Protein AF-A0A133V6Y2-F1 (afdb_monomer)

Sequence (133 aa):
MENVEPSMEDEHFASTSVPVSQGDSLKGLLDWSIRYGWVIKFSNESTGEFSSLRTSAIGHKNVETVVDLEVHNAEETNDLYGDTNFTDMKFWDYGGEPVDIQWEGYVNPDTPFSGLDVMVYGDSHVELKTGRD

Mean predicted aligned error: 8.63 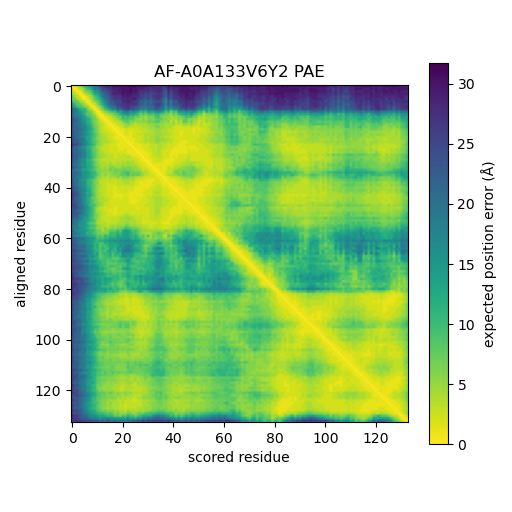Å

Structure (mmCIF, N/CA/C/O backbone):
data_AF-A0A133V6Y2-F1
#
_entry.id   AF-A0A133V6Y2-F1
#
loop_
_atom_site.group_PDB
_atom_site.id
_atom_site.type_symbol
_atom_site.label_atom_id
_atom_site.label_alt_id
_atom_site.label_comp_id
_atom_site.label_asym_id
_atom_site.label_entity_id
_atom_site.label_seq_id
_atom_site.pdbx_PDB_ins_code
_atom_site.Cartn_x
_atom_site.Cartn_y
_atom_site.Cartn_z
_atom_site.occupancy
_atom_site.B_iso_or_equiv
_atom_site.auth_seq_id
_atom_site.auth_comp_id
_atom_site.auth_asym_id
_atom_site.auth_atom_id
_atom_site.pdbx_PDB_model_num
ATOM 1 N N . MET A 1 1 ? 18.953 -33.118 -20.959 1.00 42.56 1 MET A N 1
ATOM 2 C CA . MET A 1 1 ? 18.862 -32.428 -19.661 1.00 42.56 1 MET A CA 1
ATOM 3 C C . MET A 1 1 ? 17.553 -31.680 -19.709 1.00 42.56 1 MET A C 1
ATOM 5 O O . MET A 1 1 ? 17.415 -30.825 -20.574 1.00 42.56 1 MET A O 1
ATOM 9 N N . GLU A 1 2 ? 16.565 -32.113 -18.933 1.00 35.16 2 GLU A N 1
ATOM 10 C CA . GLU A 1 2 ? 15.325 -31.353 -18.773 1.00 35.16 2 GLU A CA 1
ATOM 11 C C . GLU A 1 2 ? 15.659 -30.067 -18.024 1.00 35.16 2 GLU A C 1
ATOM 13 O O . GLU A 1 2 ? 16.281 -30.109 -16.961 1.00 35.16 2 GLU A O 1
ATOM 18 N N . ASN A 1 3 ? 15.290 -28.932 -18.613 1.00 40.28 3 ASN A N 1
ATOM 19 C CA . ASN A 1 3 ? 15.228 -27.675 -17.890 1.00 40.28 3 ASN A CA 1
ATOM 20 C C . ASN A 1 3 ? 14.045 -27.796 -16.935 1.00 40.28 3 ASN A C 1
ATOM 22 O O . ASN A 1 3 ? 12.897 -27.652 -17.347 1.00 40.28 3 ASN A O 1
ATOM 26 N N . VAL A 1 4 ? 14.332 -28.129 -15.683 1.00 39.16 4 VAL A N 1
ATOM 27 C CA . VAL A 1 4 ? 13.371 -27.952 -14.602 1.00 39.16 4 VAL A CA 1
ATOM 28 C C . VAL A 1 4 ? 13.287 -26.446 -14.389 1.00 39.16 4 VAL A C 1
ATOM 30 O O . VAL A 1 4 ? 14.246 -25.836 -13.913 1.00 39.16 4 VAL A O 1
ATOM 33 N N . GLU A 1 5 ? 12.195 -25.830 -14.840 1.00 45.06 5 GLU A N 1
ATOM 34 C CA . GLU A 1 5 ? 11.874 -24.471 -14.414 1.00 45.06 5 GLU A CA 1
ATOM 35 C C . GLU A 1 5 ? 11.731 -24.487 -12.887 1.00 45.06 5 GLU A C 1
ATOM 37 O O . GLU A 1 5 ? 11.101 -25.409 -12.357 1.00 45.06 5 GLU A O 1
ATOM 42 N N . PRO A 1 6 ? 12.360 -23.547 -12.160 1.00 41.75 6 PRO A N 1
ATOM 43 C CA . PRO A 1 6 ? 12.190 -23.476 -10.718 1.00 41.75 6 PRO A CA 1
ATOM 44 C C . PRO A 1 6 ? 10.701 -23.291 -10.423 1.00 41.75 6 PRO A C 1
ATOM 46 O O . PRO A 1 6 ? 10.064 -22.381 -10.955 1.00 41.75 6 PRO A O 1
ATOM 49 N N . SER A 1 7 ? 10.139 -24.192 -9.618 1.00 43.88 7 SER A N 1
ATOM 50 C CA . SER A 1 7 ? 8.787 -24.043 -9.096 1.00 43.88 7 SER A CA 1
ATOM 51 C C . SER A 1 7 ? 8.707 -22.716 -8.351 1.00 43.88 7 SER A C 1
ATOM 53 O O . SER A 1 7 ? 9.567 -22.441 -7.514 1.00 43.88 7 SER A O 1
ATOM 55 N N . MET A 1 8 ? 7.686 -21.914 -8.659 1.00 40.94 8 MET A N 1
ATOM 56 C CA . MET A 1 8 ? 7.279 -20.749 -7.869 1.00 40.94 8 MET A CA 1
ATOM 57 C C . MET A 1 8 ? 6.736 -21.227 -6.514 1.00 40.94 8 MET A C 1
ATOM 59 O O . MET A 1 8 ? 5.549 -21.111 -6.248 1.00 40.94 8 MET A O 1
ATOM 63 N N . GLU A 1 9 ? 7.569 -21.873 -5.694 1.00 44.94 9 GLU A N 1
ATOM 64 C CA . GLU A 1 9 ? 7.279 -21.945 -4.265 1.00 44.94 9 GLU A CA 1
ATOM 65 C C . GLU A 1 9 ? 7.355 -20.507 -3.755 1.00 44.94 9 GLU A C 1
ATOM 67 O O . GLU A 1 9 ? 8.363 -19.834 -3.970 1.00 44.94 9 GLU A O 1
ATOM 72 N N . ASP A 1 10 ? 6.248 -20.033 -3.189 1.00 50.25 10 ASP A N 1
ATOM 73 C CA . ASP A 1 10 ? 5.986 -18.641 -2.842 1.00 50.25 10 ASP A CA 1
ATOM 74 C C . ASP A 1 10 ? 7.124 -18.031 -2.008 1.00 50.25 10 ASP A C 1
ATOM 76 O O . ASP A 1 10 ? 7.213 -18.194 -0.787 1.00 50.25 10 ASP A O 1
ATOM 80 N N . GLU A 1 11 ? 8.038 -17.318 -2.670 1.00 57.47 11 GLU A N 1
ATOM 81 C CA . GLU A 1 11 ? 9.087 -16.570 -1.988 1.00 57.47 11 GLU A CA 1
ATOM 82 C C . GLU A 1 11 ? 8.477 -15.296 -1.388 1.00 57.47 11 GLU A C 1
ATOM 84 O O . GLU A 1 11 ? 8.519 -14.210 -1.970 1.00 57.47 11 GLU A O 1
ATOM 89 N N . HIS A 1 12 ? 7.897 -15.426 -0.195 1.00 60.41 12 HIS A N 1
ATOM 90 C CA . HIS A 1 12 ? 7.468 -14.283 0.601 1.00 60.41 12 HIS A CA 1
ATOM 91 C C . HIS A 1 12 ? 8.682 -13.600 1.234 1.00 60.41 12 HIS A C 1
ATOM 93 O O . HIS A 1 12 ? 9.454 -14.204 1.983 1.00 60.41 12 HIS A O 1
ATOM 99 N N . PHE A 1 13 ? 8.826 -12.303 0.981 1.00 69.75 13 PHE A N 1
ATOM 100 C CA . PHE A 1 13 ? 9.857 -11.483 1.599 1.00 69.75 13 PHE A CA 1
ATOM 101 C C . PHE A 1 13 ? 9.205 -10.459 2.531 1.00 69.75 13 PHE A C 1
ATOM 103 O O . PHE A 1 13 ? 8.570 -9.507 2.082 1.00 69.75 13 PHE A O 1
ATOM 110 N N . ALA A 1 14 ? 9.377 -10.641 3.840 1.00 71.62 14 ALA A N 1
ATOM 111 C CA . ALA A 1 14 ? 8.803 -9.745 4.838 1.00 71.62 14 ALA A CA 1
ATOM 112 C C . ALA A 1 14 ? 9.676 -8.496 5.044 1.00 71.62 14 ALA A C 1
ATOM 114 O O . ALA A 1 14 ? 10.897 -8.581 5.209 1.00 71.62 14 ALA A O 1
ATOM 115 N N . SER A 1 15 ? 9.037 -7.328 5.071 1.00 74.38 15 SER A N 1
ATOM 116 C CA . SER A 1 15 ? 9.654 -6.066 5.490 1.00 74.38 15 SER A CA 1
ATOM 117 C C . SER A 1 15 ? 9.231 -5.713 6.922 1.00 74.38 15 SER A C 1
ATOM 119 O O . SER A 1 15 ? 8.359 -6.361 7.493 1.00 74.38 15 SER A O 1
ATOM 121 N N . THR A 1 16 ? 9.842 -4.699 7.534 1.00 81.50 16 THR A N 1
ATOM 122 C CA . THR A 1 16 ? 9.346 -4.174 8.818 1.00 81.50 16 THR A CA 1
ATOM 123 C C . THR A 1 16 ? 8.039 -3.405 8.627 1.00 81.50 16 THR A C 1
ATOM 125 O O . THR A 1 16 ? 7.804 -2.839 7.561 1.00 81.50 16 THR A O 1
ATOM 128 N N . SER A 1 17 ? 7.211 -3.315 9.664 1.00 80.81 17 SER A N 1
ATOM 129 C CA . SER A 1 17 ? 5.979 -2.519 9.625 1.00 80.81 17 SER A CA 1
ATOM 130 C C . SER A 1 17 ? 6.263 -1.011 9.567 1.00 80.81 17 SER A C 1
ATOM 132 O O . SER A 1 17 ? 7.287 -0.543 10.072 1.00 80.81 17 SER A O 1
ATOM 134 N N . VAL A 1 18 ? 5.332 -0.247 8.989 1.00 83.00 18 VAL A N 1
ATOM 135 C CA . VAL A 1 18 ? 5.322 1.225 9.016 1.00 83.00 18 VAL A CA 1
ATOM 136 C C . VAL A 1 18 ? 4.095 1.686 9.806 1.00 83.00 18 VAL A C 1
ATOM 138 O O . VAL A 1 18 ? 2.990 1.272 9.459 1.00 83.00 18 VAL A O 1
ATOM 141 N N . PRO A 1 19 ? 4.249 2.519 10.850 1.00 84.31 19 PRO A N 1
ATOM 142 C CA . PRO A 1 19 ? 3.111 3.077 11.573 1.00 84.31 19 PRO A CA 1
ATOM 143 C C . PRO A 1 19 ? 2.252 3.976 10.678 1.00 84.31 19 PRO A C 1
ATOM 145 O O . PRO A 1 19 ? 2.766 4.802 9.918 1.00 84.31 19 PRO A O 1
ATOM 148 N N . VAL A 1 20 ? 0.933 3.834 10.792 1.00 82.44 20 VAL A N 1
ATOM 149 C CA . VAL A 1 20 ? -0.054 4.628 10.050 1.00 82.44 20 VAL A CA 1
ATOM 150 C C . VAL A 1 20 ? -1.159 5.105 10.985 1.00 82.44 20 VAL A C 1
ATOM 152 O O . VAL A 1 20 ? -1.545 4.405 11.920 1.00 82.44 20 VAL A O 1
ATOM 155 N N . SER A 1 21 ? -1.654 6.314 10.745 1.00 86.00 21 SER A N 1
ATOM 156 C CA . SER A 1 21 ? -2.781 6.925 11.448 1.00 86.00 21 SER A CA 1
ATOM 157 C C . SER A 1 21 ? -3.862 7.363 10.462 1.00 86.00 21 SER A C 1
ATOM 159 O O . SER A 1 21 ? -3.620 7.537 9.267 1.00 86.00 21 SER A O 1
ATOM 161 N N . GLN A 1 22 ? -5.082 7.564 10.967 1.00 85.50 22 GLN A N 1
ATOM 162 C CA . GLN A 1 22 ? -6.175 8.086 10.151 1.00 85.50 22 GLN A CA 1
ATOM 163 C C . GLN A 1 22 ? -5.784 9.429 9.516 1.00 85.50 22 GLN A C 1
ATOM 165 O O . GLN A 1 22 ? -5.397 10.366 10.212 1.00 85.50 22 GLN A O 1
ATOM 170 N N . GLY A 1 23 ? -5.949 9.523 8.195 1.00 87.62 23 GLY A N 1
ATOM 171 C CA . GLY A 1 23 ? -5.628 10.721 7.417 1.00 87.62 23 GLY A CA 1
ATOM 172 C C . GLY A 1 23 ? -4.189 10.780 6.901 1.00 87.62 23 GLY A C 1
ATOM 173 O O . GLY A 1 23 ? -3.844 11.752 6.228 1.00 87.62 23 GLY A O 1
ATOM 174 N N . ASP A 1 24 ? -3.362 9.767 7.173 1.00 89.31 24 ASP A N 1
ATOM 175 C CA . ASP A 1 24 ? -2.008 9.718 6.632 1.00 89.31 24 ASP A CA 1
ATOM 176 C C . ASP A 1 24 ? -1.979 9.494 5.119 1.00 89.31 24 ASP A C 1
ATOM 178 O O . ASP A 1 24 ? -2.805 8.787 4.544 1.00 89.31 24 ASP A O 1
ATOM 182 N N . SER A 1 25 ? -0.982 10.100 4.472 1.00 92.12 25 SER A N 1
ATOM 183 C CA . SER A 1 25 ? -0.680 9.876 3.061 1.00 92.12 25 SER A CA 1
ATOM 184 C C . SER A 1 25 ? 0.402 8.814 2.925 1.00 92.12 25 SER A C 1
ATOM 186 O O . SER A 1 25 ? 1.490 8.944 3.487 1.00 92.12 25 SER A O 1
ATOM 188 N N . LEU A 1 26 ? 0.111 7.774 2.150 1.00 89.38 26 LEU A N 1
ATOM 189 C CA . LEU A 1 26 ? 0.975 6.608 1.984 1.00 89.38 26 LEU A CA 1
ATOM 190 C C . LEU A 1 26 ? 1.529 6.554 0.560 1.00 89.38 26 LEU A C 1
ATOM 192 O O . LEU A 1 26 ? 0.877 6.992 -0.391 1.00 89.38 26 LEU A O 1
ATOM 196 N N . LYS A 1 27 ? 2.732 6.000 0.403 1.00 89.31 27 LYS A N 1
ATOM 197 C CA . LYS A 1 27 ? 3.373 5.818 -0.900 1.00 89.31 27 LYS A CA 1
ATOM 198 C C . LYS A 1 27 ? 4.088 4.476 -0.994 1.00 89.31 27 LYS A C 1
ATOM 200 O O . LYS A 1 27 ? 4.966 4.168 -0.194 1.00 89.31 27 LYS A O 1
ATOM 205 N N . GLY A 1 28 ? 3.755 3.716 -2.034 1.00 86.19 28 GLY A N 1
ATOM 206 C CA . GLY A 1 28 ? 4.497 2.533 -2.462 1.00 86.19 28 GLY A CA 1
ATOM 207 C C . GLY A 1 28 ? 5.492 2.853 -3.581 1.00 86.19 28 GLY A C 1
ATOM 208 O O . GLY A 1 28 ? 5.287 3.772 -4.376 1.00 86.19 28 GLY A O 1
ATOM 209 N N . LEU A 1 29 ? 6.576 2.088 -3.645 1.00 86.50 29 LEU A N 1
ATOM 210 C CA . LEU A 1 29 ? 7.537 2.082 -4.741 1.00 86.50 29 LEU A CA 1
ATOM 211 C C . LEU A 1 29 ? 8.008 0.652 -4.990 1.00 86.50 29 LEU A C 1
ATOM 213 O O . LEU A 1 29 ? 8.445 -0.029 -4.063 1.00 86.50 29 LEU A O 1
ATOM 217 N N . LEU A 1 30 ? 8.002 0.264 -6.259 1.00 84.88 30 LEU A N 1
ATOM 218 C CA . LEU A 1 30 ? 8.642 -0.934 -6.773 1.00 84.88 30 LEU A CA 1
ATOM 219 C C . LEU A 1 30 ? 9.593 -0.512 -7.898 1.00 84.88 30 LEU A C 1
ATOM 221 O O . LEU A 1 30 ? 9.154 0.055 -8.895 1.00 84.88 30 LEU A O 1
ATOM 225 N N . ASP A 1 31 ? 10.891 -0.754 -7.728 1.00 86.31 31 ASP A N 1
ATOM 226 C CA . ASP A 1 31 ? 11.920 -0.344 -8.691 1.00 86.31 31 ASP A CA 1
ATOM 227 C C . ASP A 1 31 ? 12.958 -1.449 -8.915 1.00 86.31 31 ASP A C 1
ATOM 229 O O . ASP A 1 31 ? 13.405 -2.091 -7.965 1.00 86.31 31 ASP A O 1
ATOM 233 N N . TRP A 1 32 ? 13.380 -1.662 -10.163 1.00 85.19 32 TRP A N 1
ATOM 234 C CA . TRP A 1 32 ? 14.447 -2.611 -10.483 1.00 85.19 32 TRP A CA 1
ATOM 235 C C . TRP A 1 32 ? 15.800 -1.903 -10.561 1.00 85.19 32 TRP A C 1
ATOM 237 O O . TRP A 1 32 ? 16.079 -1.114 -11.466 1.00 85.19 32 TRP A O 1
ATOM 247 N N . SER A 1 33 ? 16.711 -2.277 -9.665 1.00 85.06 33 SER A N 1
ATOM 248 C CA . SER A 1 33 ? 18.090 -1.807 -9.667 1.00 85.06 33 SER A CA 1
ATOM 249 C C . SER A 1 33 ? 19.047 -2.871 -10.195 1.00 85.06 33 SER A C 1
ATOM 251 O O . SER A 1 33 ? 19.179 -3.948 -9.623 1.00 85.06 33 SER A O 1
ATOM 253 N N . ILE A 1 34 ? 19.864 -2.519 -11.192 1.00 85.56 34 ILE A N 1
ATOM 254 C CA . ILE A 1 34 ? 20.951 -3.391 -11.682 1.00 85.56 34 ILE A CA 1
ATOM 255 C C . ILE A 1 34 ? 21.924 -3.783 -10.554 1.00 85.56 34 ILE A C 1
ATOM 257 O O . ILE A 1 34 ? 22.526 -4.853 -10.593 1.00 85.56 34 ILE A O 1
A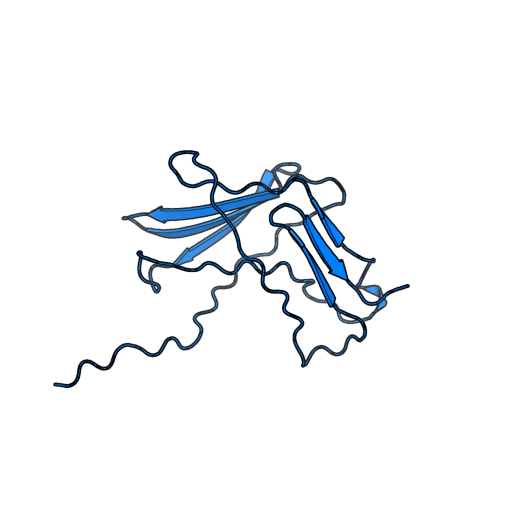TOM 261 N N . ARG A 1 35 ? 22.104 -2.919 -9.546 1.00 85.44 35 ARG A N 1
ATOM 262 C CA . ARG A 1 35 ? 23.031 -3.168 -8.435 1.00 85.44 35 ARG A CA 1
ATOM 263 C C . ARG A 1 35 ? 22.399 -3.972 -7.299 1.00 85.44 35 ARG A C 1
ATOM 265 O O . ARG A 1 35 ? 23.124 -4.683 -6.609 1.00 85.44 35 ARG A O 1
ATOM 272 N N . TYR A 1 36 ? 21.102 -3.806 -7.061 1.00 82.50 36 TYR A N 1
ATOM 273 C CA . TYR A 1 36 ? 20.456 -4.284 -5.836 1.00 82.50 36 TYR A CA 1
ATOM 274 C C . TYR A 1 36 ? 19.300 -5.267 -6.066 1.00 82.50 36 TYR A C 1
ATOM 276 O O . TYR A 1 36 ? 18.753 -5.762 -5.086 1.00 82.50 36 TYR A O 1
ATOM 284 N N . GLY A 1 37 ? 18.945 -5.559 -7.319 1.00 87.38 37 GLY A N 1
ATOM 285 C CA . GLY A 1 37 ? 17.707 -6.256 -7.654 1.00 87.38 37 GLY A CA 1
ATOM 286 C C . GLY A 1 37 ? 16.488 -5.352 -7.473 1.00 87.38 37 GLY A C 1
ATOM 287 O O . GLY A 1 37 ? 16.603 -4.124 -7.529 1.00 87.38 37 GLY A O 1
ATOM 288 N N . TRP A 1 38 ? 15.329 -5.957 -7.239 1.00 86.12 38 TRP A N 1
ATOM 289 C CA . TRP A 1 38 ? 14.116 -5.241 -6.869 1.00 86.12 38 TRP A CA 1
ATOM 290 C C . TRP A 1 38 ? 14.299 -4.515 -5.545 1.00 86.12 38 TRP A C 1
ATOM 292 O O . TRP A 1 38 ? 14.818 -5.067 -4.575 1.00 86.12 38 TRP A O 1
ATOM 302 N N . VAL A 1 39 ? 13.849 -3.269 -5.518 1.00 87.69 39 VAL A N 1
ATOM 303 C CA . VAL A 1 39 ? 13.737 -2.416 -4.345 1.00 87.69 39 VAL A CA 1
ATOM 304 C C . VAL A 1 39 ? 12.256 -2.136 -4.150 1.00 87.69 39 VAL A C 1
ATOM 306 O O . VAL A 1 39 ? 11.630 -1.475 -4.976 1.00 87.69 39 VAL A O 1
ATOM 309 N N . ILE A 1 40 ? 11.715 -2.637 -3.046 1.00 85.88 40 ILE A N 1
ATOM 310 C CA . ILE A 1 40 ? 10.337 -2.405 -2.624 1.00 85.88 40 ILE A CA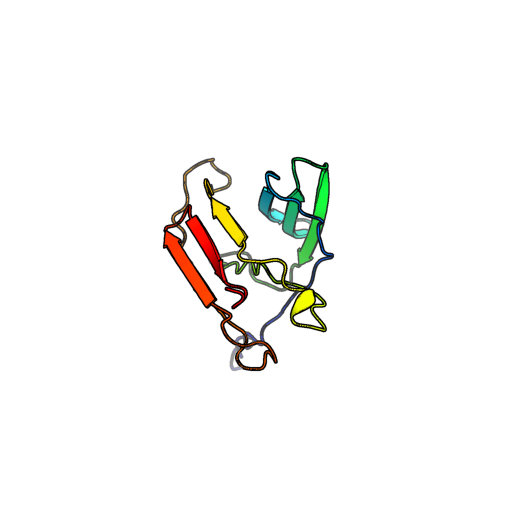 1
ATOM 311 C C . ILE A 1 40 ? 10.400 -1.444 -1.446 1.00 85.88 40 ILE A C 1
ATOM 313 O O . ILE A 1 40 ? 11.162 -1.666 -0.501 1.00 85.88 40 ILE A O 1
ATOM 317 N N . LYS A 1 41 ? 9.641 -0.356 -1.498 1.00 87.69 41 LYS A N 1
ATOM 318 C CA . LYS A 1 41 ? 9.560 0.618 -0.411 1.00 87.69 41 LYS A CA 1
ATOM 319 C C . LYS A 1 41 ? 8.111 1.004 -0.168 1.00 87.69 41 LYS A C 1
ATOM 321 O O . LYS A 1 41 ? 7.379 1.286 -1.109 1.00 87.69 41 LYS A O 1
ATOM 326 N N . PHE A 1 42 ? 7.753 1.095 1.102 1.00 87.25 42 PHE A N 1
ATOM 327 C CA . PHE A 1 42 ? 6.503 1.677 1.560 1.00 87.25 42 PHE A CA 1
ATOM 328 C C . PHE A 1 42 ? 6.822 2.812 2.531 1.00 87.25 42 PHE A C 1
ATOM 330 O O . PHE A 1 42 ? 7.633 2.630 3.442 1.00 87.25 42 PHE A O 1
ATOM 337 N N . SER A 1 43 ? 6.246 3.991 2.319 1.00 91.25 43 SER A N 1
ATOM 338 C CA . SER A 1 43 ? 6.437 5.161 3.176 1.00 91.25 43 SER A CA 1
ATOM 339 C C . SER A 1 43 ? 5.119 5.767 3.627 1.00 91.25 43 SER A C 1
ATOM 341 O O . SER A 1 43 ? 4.168 5.886 2.857 1.00 91.25 43 SER A O 1
ATOM 343 N N . ASN A 1 44 ? 5.111 6.202 4.883 1.00 92.69 44 ASN A N 1
ATOM 344 C CA . ASN A 1 44 ? 4.156 7.162 5.397 1.00 92.69 44 ASN A CA 1
ATOM 345 C C . ASN A 1 44 ? 4.734 8.560 5.148 1.00 92.69 44 ASN A C 1
ATOM 347 O O . ASN A 1 44 ? 5.664 9.002 5.822 1.00 92.69 44 ASN A O 1
ATOM 351 N N . GLU A 1 45 ? 4.221 9.247 4.131 1.00 94.00 45 GLU A N 1
ATOM 352 C CA . GLU A 1 45 ? 4.702 10.574 3.735 1.00 94.00 45 GLU A CA 1
ATOM 353 C C . GLU A 1 45 ? 4.328 11.646 4.773 1.00 94.00 45 GLU A C 1
ATOM 355 O O . GLU A 1 45 ? 4.984 12.686 4.832 1.00 94.00 45 GLU A O 1
ATOM 360 N N . SER A 1 46 ? 3.320 11.391 5.618 1.00 94.38 46 SER A N 1
ATOM 361 C CA . SER A 1 46 ? 2.931 12.296 6.705 1.00 94.38 46 SER A CA 1
ATOM 362 C C . SER A 1 46 ? 3.947 12.314 7.847 1.00 94.38 46 SER A C 1
ATOM 364 O O . SER A 1 46 ? 4.209 13.374 8.417 1.00 94.38 46 SER A O 1
ATOM 366 N N . THR A 1 47 ? 4.522 11.159 8.196 1.00 94.94 47 THR A N 1
ATOM 367 C CA . THR A 1 47 ? 5.470 11.026 9.321 1.00 94.94 47 THR A CA 1
ATOM 368 C C . THR A 1 47 ? 6.931 10.963 8.874 1.00 94.94 47 THR A C 1
ATOM 370 O O . THR A 1 47 ? 7.835 11.255 9.658 1.00 94.94 47 THR A O 1
ATOM 373 N N . GLY A 1 48 ? 7.179 10.603 7.613 1.00 94.06 48 GLY A N 1
ATOM 374 C CA . GLY A 1 48 ? 8.508 10.327 7.068 1.00 94.06 48 GLY A CA 1
ATOM 375 C C . GLY A 1 48 ? 9.031 8.921 7.386 1.00 94.06 48 GLY A C 1
ATOM 376 O O . GLY A 1 48 ? 10.149 8.585 6.984 1.00 94.06 48 GLY A O 1
ATOM 377 N N . GLU A 1 49 ? 8.251 8.094 8.087 1.00 93.81 49 GLU A N 1
ATOM 378 C CA . GLU A 1 49 ? 8.601 6.701 8.361 1.00 93.81 49 GLU A CA 1
ATOM 379 C C . GLU A 1 49 ? 8.486 5.847 7.097 1.00 93.81 49 GLU A C 1
ATOM 381 O O . GLU A 1 49 ? 7.637 6.070 6.231 1.00 93.81 49 GLU A O 1
ATOM 386 N N . PHE A 1 50 ? 9.367 4.857 6.965 1.00 92.44 50 PHE A N 1
ATOM 387 C CA . PHE A 1 50 ? 9.350 3.958 5.821 1.00 92.44 50 PHE A CA 1
ATOM 388 C C . PHE A 1 50 ? 9.919 2.587 6.164 1.00 92.44 50 PHE A C 1
ATOM 390 O O . PHE A 1 50 ? 10.773 2.445 7.038 1.00 92.44 50 PHE A O 1
ATOM 397 N N . SER A 1 51 ? 9.496 1.601 5.384 1.00 90.12 51 SER A N 1
ATOM 398 C CA . SER A 1 51 ? 10.085 0.273 5.325 1.00 90.12 51 SER A CA 1
ATOM 399 C C . SER A 1 51 ? 10.579 0.010 3.911 1.00 90.12 51 SER A C 1
ATOM 401 O O . SER A 1 51 ? 10.021 0.518 2.933 1.00 90.12 51 SER A O 1
ATOM 403 N N . SER A 1 52 ? 11.668 -0.745 3.787 1.00 89.38 52 SER A N 1
ATOM 404 C CA . SER A 1 52 ? 12.183 -1.142 2.484 1.00 89.38 52 SER A CA 1
ATOM 405 C C . SER A 1 52 ? 12.764 -2.539 2.512 1.00 89.38 52 SER A C 1
ATOM 407 O O . SER A 1 52 ? 13.499 -2.895 3.433 1.00 89.38 52 SER A O 1
ATOM 409 N N . LEU A 1 53 ? 12.516 -3.268 1.439 1.00 86.50 53 LEU A N 1
ATOM 410 C CA . LEU A 1 53 ? 13.027 -4.597 1.180 1.00 86.50 53 LEU A CA 1
ATOM 411 C C . LEU A 1 53 ? 13.784 -4.590 -0.150 1.00 86.50 53 LEU A C 1
ATOM 413 O O . LEU A 1 53 ? 13.482 -3.810 -1.057 1.00 86.50 53 LEU A O 1
ATOM 417 N N . ARG A 1 54 ? 14.785 -5.465 -0.267 1.00 87.38 54 ARG A N 1
ATOM 418 C CA . ARG A 1 54 ? 15.475 -5.712 -1.532 1.00 87.38 54 ARG A CA 1
ATOM 419 C C . ARG A 1 54 ? 15.585 -7.201 -1.798 1.00 87.38 54 ARG A C 1
ATOM 421 O O . ARG A 1 54 ? 15.931 -7.949 -0.888 1.00 87.38 54 ARG A O 1
ATOM 428 N N . THR A 1 55 ? 15.348 -7.610 -3.037 1.00 82.69 55 THR A N 1
ATOM 429 C CA . THR A 1 55 ? 15.516 -9.001 -3.466 1.00 82.69 55 THR A CA 1
ATOM 430 C C . THR A 1 55 ? 15.929 -9.073 -4.931 1.00 82.69 55 THR A C 1
ATOM 432 O O . THR A 1 55 ? 15.487 -8.289 -5.765 1.00 82.69 55 THR A O 1
ATOM 435 N N . SER A 1 56 ? 16.794 -10.025 -5.259 1.00 81.75 56 SER A N 1
ATOM 436 C CA . SER A 1 56 ? 17.145 -10.373 -6.640 1.00 81.75 56 SER A CA 1
ATOM 437 C C . SER A 1 56 ? 16.719 -11.795 -6.999 1.00 81.75 56 SER A C 1
ATOM 439 O O . SER A 1 56 ? 17.194 -12.326 -8.000 1.00 81.75 56 SER A O 1
ATOM 441 N N . ALA A 1 57 ? 15.925 -12.436 -6.140 1.00 79.31 57 ALA A N 1
ATOM 442 C CA . ALA A 1 57 ? 15.544 -13.832 -6.302 1.00 79.31 57 ALA A CA 1
ATOM 443 C C . ALA A 1 57 ? 14.450 -14.003 -7.371 1.00 79.31 57 ALA A C 1
ATOM 445 O O . ALA A 1 57 ? 14.463 -14.973 -8.122 1.00 79.31 57 ALA A O 1
ATOM 446 N N . ILE A 1 58 ? 13.598 -12.987 -7.536 1.00 75.50 58 ILE A N 1
ATOM 447 C CA . ILE A 1 58 ? 12.589 -12.929 -8.595 1.00 75.50 58 ILE A CA 1
ATOM 448 C C . ILE A 1 58 ? 13.155 -12.311 -9.886 1.00 75.50 58 ILE A C 1
ATOM 450 O O . ILE A 1 58 ? 14.018 -11.425 -9.864 1.00 75.50 58 ILE A O 1
ATOM 454 N N . GLY A 1 59 ? 12.651 -12.774 -11.034 1.00 73.31 59 GLY A N 1
ATOM 455 C CA . GLY A 1 59 ? 12.972 -12.207 -12.348 1.00 73.31 59 GLY A CA 1
ATOM 456 C C . GLY A 1 59 ? 12.589 -10.723 -12.460 1.00 73.31 59 GLY A C 1
ATOM 457 O O . GLY A 1 59 ? 11.860 -10.195 -11.633 1.00 73.31 59 GLY A O 1
ATOM 458 N N . HIS A 1 60 ? 13.078 -10.022 -13.487 1.00 74.12 60 HIS A N 1
ATOM 459 C CA . HIS A 1 60 ? 12.887 -8.565 -13.642 1.00 74.12 60 HIS A CA 1
ATOM 460 C C . HIS A 1 60 ? 11.877 -8.167 -14.736 1.00 74.12 60 HIS A C 1
ATOM 462 O O . HIS A 1 60 ? 11.826 -7.008 -15.141 1.00 74.12 60 HIS A O 1
ATOM 468 N N . LYS A 1 61 ? 11.118 -9.123 -15.285 1.00 66.19 61 LYS A N 1
ATOM 469 C CA . LYS A 1 61 ? 10.148 -8.903 -16.373 1.00 66.19 61 LYS A CA 1
ATOM 470 C C . LYS A 1 61 ? 8.813 -9.538 -16.014 1.00 66.19 61 LYS A C 1
ATOM 472 O O . LYS A 1 61 ? 8.827 -10.631 -15.463 1.00 66.19 61 LYS A O 1
ATOM 477 N N . ASN A 1 62 ? 7.711 -8.889 -16.405 1.00 59.25 62 ASN A N 1
ATOM 478 C CA . ASN A 1 62 ? 6.334 -9.355 -16.179 1.00 59.25 62 ASN A CA 1
ATOM 479 C C . ASN A 1 62 ? 6.093 -9.777 -14.722 1.00 59.25 62 ASN A C 1
ATOM 481 O O . ASN A 1 62 ? 5.543 -10.842 -14.464 1.00 59.25 62 ASN A O 1
ATOM 485 N N . VAL A 1 63 ? 6.596 -8.970 -13.789 1.00 62.25 63 VAL A N 1
ATOM 486 C CA . VAL A 1 63 ? 6.482 -9.241 -12.359 1.00 62.25 63 VAL A CA 1
ATOM 487 C C . VAL A 1 63 ? 5.145 -8.704 -11.888 1.00 62.25 63 VAL A C 1
ATOM 489 O O . VAL A 1 63 ? 4.866 -7.516 -12.040 1.00 62.25 63 VAL A O 1
ATOM 492 N N . GLU A 1 64 ? 4.334 -9.590 -11.334 1.00 59.06 64 GLU A N 1
ATOM 493 C CA . GLU A 1 64 ? 3.182 -9.222 -10.528 1.00 59.06 64 GLU A CA 1
ATOM 494 C C . GLU A 1 64 ? 3.670 -8.866 -9.123 1.00 59.06 64 GLU A C 1
ATOM 496 O O . GLU A 1 64 ? 4.606 -9.473 -8.601 1.00 59.06 64 GLU A O 1
ATOM 501 N N . THR A 1 65 ? 3.100 -7.827 -8.522 1.00 53.28 65 THR A N 1
ATOM 502 C CA . THR A 1 65 ? 3.426 -7.441 -7.149 1.00 53.28 65 THR A CA 1
ATOM 503 C C . THR A 1 65 ? 2.145 -7.372 -6.361 1.00 53.28 65 THR A C 1
ATOM 505 O O . THR A 1 65 ? 1.298 -6.522 -6.618 1.00 53.28 65 THR A O 1
ATOM 508 N N . VAL A 1 66 ? 2.043 -8.273 -5.395 1.00 56.75 66 VAL A N 1
ATOM 509 C CA . VAL A 1 66 ? 0.975 -8.279 -4.407 1.00 56.75 66 VAL A CA 1
ATOM 510 C C . VAL A 1 66 ? 1.448 -7.428 -3.235 1.00 56.75 66 VAL A C 1
ATOM 512 O O . VAL A 1 66 ? 2.551 -7.619 -2.718 1.00 56.75 66 VAL A O 1
ATOM 515 N N . VAL A 1 67 ? 0.647 -6.431 -2.866 1.00 51.69 67 VAL A N 1
ATOM 516 C CA . VAL A 1 67 ? 0.855 -5.652 -1.645 1.00 51.69 67 VAL A CA 1
ATOM 517 C C . VAL A 1 67 ? -0.264 -6.020 -0.697 1.00 51.69 67 VAL A C 1
ATOM 519 O O . VAL A 1 67 ? -1.412 -5.642 -0.922 1.00 51.69 67 VAL A O 1
ATOM 522 N N . ASP A 1 68 ? 0.095 -6.714 0.373 1.00 59.41 68 ASP A N 1
ATOM 523 C CA . ASP A 1 68 ? -0.836 -7.013 1.446 1.00 59.41 68 ASP A CA 1
ATOM 524 C C . ASP A 1 68 ? -0.827 -5.870 2.465 1.00 59.41 68 ASP A C 1
ATOM 526 O O . ASP A 1 68 ? 0.216 -5.450 2.974 1.00 59.41 68 ASP A O 1
ATOM 530 N N . LEU A 1 69 ? -2.018 -5.349 2.752 1.00 56.53 69 LEU A N 1
ATOM 531 C CA . LEU A 1 69 ? -2.275 -4.462 3.879 1.00 56.53 69 LEU A CA 1
ATOM 532 C C . LEU A 1 69 ? -2.919 -5.305 4.973 1.00 56.53 69 LEU A C 1
ATOM 534 O O . LEU A 1 69 ? -4.120 -5.561 4.955 1.00 56.53 69 LEU A O 1
ATOM 538 N N . GLU A 1 70 ? -2.097 -5.767 5.907 1.00 62.06 70 GLU A N 1
ATOM 539 C CA . GLU A 1 70 ? -2.516 -6.678 6.966 1.00 62.06 70 GLU A CA 1
ATOM 540 C C . GLU A 1 70 ? -2.576 -5.992 8.334 1.00 62.06 70 GLU A C 1
ATOM 542 O O . GLU A 1 70 ? -1.766 -5.122 8.668 1.00 62.06 70 GLU A O 1
ATOM 547 N N . VAL A 1 71 ? -3.525 -6.426 9.165 1.00 61.50 71 VAL A N 1
ATOM 548 C CA . VAL A 1 71 ? -3.449 -6.178 10.604 1.00 61.50 71 VAL A CA 1
ATOM 549 C C . VAL A 1 71 ? -2.483 -7.200 11.194 1.00 61.50 71 VAL A C 1
ATOM 551 O O . VAL A 1 71 ? -2.776 -8.393 11.231 1.00 61.50 71 VAL A O 1
ATOM 554 N N . HIS A 1 72 ? -1.331 -6.733 11.666 1.00 62.50 72 HIS A N 1
ATOM 555 C CA . HIS A 1 72 ? -0.307 -7.585 12.264 1.00 62.50 72 HIS A CA 1
ATOM 556 C C . HIS A 1 72 ? -0.430 -7.606 13.800 1.00 62.50 72 HIS A C 1
ATOM 558 O O . HIS A 1 72 ? -0.644 -6.564 14.417 1.00 62.50 72 HIS A O 1
ATOM 564 N N . ASN A 1 73 ? -0.235 -8.777 14.423 1.00 63.53 73 ASN A N 1
ATOM 565 C CA . ASN A 1 73 ? -0.346 -9.013 15.877 1.00 63.53 73 ASN A CA 1
ATOM 566 C C . ASN A 1 73 ? -1.716 -8.683 16.509 1.00 63.53 73 ASN A C 1
ATOM 568 O O . ASN A 1 73 ? -1.763 -8.235 17.652 1.00 63.53 73 ASN A O 1
ATOM 572 N N . ALA A 1 74 ? -2.827 -8.911 15.806 1.00 68.19 74 ALA A N 1
ATOM 573 C CA . ALA A 1 74 ? -4.126 -8.959 16.477 1.00 68.19 74 ALA A CA 1
ATOM 574 C C . ALA A 1 74 ? -4.229 -10.275 17.269 1.00 68.19 74 ALA A C 1
ATOM 576 O O . ALA A 1 74 ? -4.256 -11.354 16.674 1.00 68.19 74 ALA A O 1
ATOM 577 N N . GLU A 1 75 ? -4.259 -10.193 18.597 1.00 73.69 75 GLU A N 1
ATOM 578 C CA . GLU A 1 75 ? -4.411 -11.350 19.491 1.00 73.69 75 GLU A CA 1
ATOM 579 C C . GLU A 1 75 ? -5.874 -11.528 19.915 1.00 73.69 75 GLU A C 1
ATOM 581 O O . GLU A 1 75 ? -6.347 -12.648 20.119 1.00 73.69 75 GLU A O 1
ATOM 586 N N . GLU A 1 76 ? -6.614 -10.424 20.000 1.00 70.94 76 GLU A N 1
ATOM 587 C CA . GLU A 1 76 ? -8.000 -10.382 20.438 1.00 70.94 76 GLU A CA 1
ATOM 588 C C . GLU A 1 76 ? -8.854 -9.511 19.502 1.00 70.94 76 GLU A C 1
ATOM 590 O O . GLU A 1 76 ? -8.377 -8.627 18.795 1.00 70.94 76 GLU A O 1
ATOM 595 N N . THR A 1 77 ? -10.177 -9.711 19.508 1.00 67.81 77 THR A N 1
ATOM 596 C CA . THR A 1 77 ? -11.114 -8.913 18.687 1.00 67.81 77 THR A CA 1
ATOM 597 C C . THR A 1 77 ? -11.050 -7.414 19.002 1.00 67.81 77 THR A C 1
ATOM 599 O O . THR A 1 77 ? -11.463 -6.585 18.194 1.00 67.81 77 THR A O 1
ATOM 602 N N . ASN A 1 78 ? -10.567 -7.043 20.191 1.00 72.00 78 ASN A N 1
ATOM 603 C CA . ASN A 1 78 ? -10.406 -5.645 20.575 1.00 72.00 78 ASN A CA 1
ATOM 604 C C . ASN A 1 78 ? -9.267 -4.932 19.834 1.00 72.00 78 ASN A C 1
ATOM 606 O O . ASN A 1 78 ? -9.375 -3.714 19.698 1.00 72.00 78 ASN A O 1
ATOM 610 N N . ASP A 1 79 ? -8.301 -5.671 19.286 1.00 69.12 79 ASP A N 1
ATOM 611 C CA . ASP A 1 79 ? -7.183 -5.149 18.495 1.00 69.12 79 ASP A CA 1
ATOM 612 C C . ASP A 1 79 ? -7.609 -4.688 17.094 1.00 69.12 79 ASP A C 1
ATOM 614 O O . ASP A 1 79 ? -6.896 -3.940 16.427 1.00 69.12 79 ASP A O 1
ATOM 618 N N . LEU A 1 80 ? -8.799 -5.097 16.647 1.00 74.75 80 LEU A N 1
ATOM 619 C CA . LEU A 1 80 ? -9.390 -4.667 15.386 1.00 74.75 80 LEU A CA 1
ATOM 620 C C . LEU A 1 80 ? -10.217 -3.392 15.617 1.00 74.75 80 LEU A C 1
ATOM 622 O O . LEU A 1 80 ? -11.367 -3.450 16.056 1.00 74.75 80 LEU A O 1
ATOM 626 N N . TYR A 1 81 ? -9.635 -2.218 15.365 1.00 68.56 81 TYR A N 1
ATOM 627 C CA . TYR A 1 81 ? -10.224 -0.915 15.727 1.00 68.56 81 TYR A CA 1
ATOM 628 C C . TYR A 1 81 ? -11.234 -0.339 14.714 1.00 68.56 81 TYR A C 1
ATOM 630 O O . TYR A 1 81 ? -11.473 0.869 14.698 1.00 68.56 81 TYR A O 1
ATOM 638 N N . GLY A 1 82 ? -11.888 -1.199 13.932 1.00 75.75 82 GLY A N 1
ATOM 639 C CA . GLY A 1 82 ? -12.889 -0.813 12.940 1.00 75.75 82 GLY A CA 1
ATOM 640 C C . GLY A 1 82 ? -12.367 -0.851 11.508 1.00 75.75 82 GLY A C 1
ATOM 641 O O . GLY A 1 82 ? -11.178 -1.044 11.249 1.00 75.75 82 GLY A O 1
ATOM 642 N N . ASP A 1 83 ? -13.298 -0.697 10.574 1.00 85.88 83 ASP A N 1
ATOM 643 C CA . ASP A 1 83 ? -13.024 -0.795 9.145 1.00 85.88 83 ASP A CA 1
ATOM 644 C C . ASP A 1 83 ? -12.039 0.279 8.674 1.00 85.88 83 ASP A C 1
ATOM 646 O O . ASP A 1 83 ? -12.071 1.432 9.116 1.00 85.88 83 ASP A O 1
ATOM 650 N N . THR A 1 84 ? -11.169 -0.094 7.737 1.00 84.62 84 THR A N 1
ATOM 651 C CA . THR A 1 84 ? -10.161 0.810 7.173 1.00 84.62 84 THR A CA 1
ATOM 652 C C . THR A 1 84 ? -10.445 1.058 5.701 1.00 84.62 84 THR A C 1
ATOM 654 O O . THR A 1 84 ? -10.530 0.122 4.912 1.00 84.62 84 THR A O 1
ATOM 657 N N . ASN A 1 85 ? -10.566 2.332 5.329 1.00 88.56 85 ASN A N 1
ATOM 658 C CA . ASN A 1 85 ? -10.855 2.759 3.965 1.00 88.56 85 ASN A CA 1
ATOM 659 C C . ASN A 1 85 ? -9.611 3.380 3.320 1.00 88.56 85 ASN A C 1
ATOM 661 O O . ASN A 1 85 ? -9.071 4.366 3.826 1.00 88.56 85 ASN A O 1
ATOM 665 N N . PHE A 1 86 ? -9.202 2.839 2.175 1.00 86.88 86 PHE A N 1
ATOM 666 C CA . PHE A 1 86 ? -8.138 3.380 1.333 1.00 86.88 86 PHE A CA 1
ATOM 667 C C . PHE A 1 86 ? -8.773 4.054 0.129 1.00 86.88 86 PHE A C 1
ATOM 669 O O . PHE A 1 86 ? -9.502 3.421 -0.629 1.00 86.88 86 PHE A O 1
ATOM 676 N N . THR A 1 87 ? -8.523 5.348 -0.037 1.00 90.12 87 THR A N 1
ATOM 677 C CA . THR A 1 87 ? -9.179 6.180 -1.055 1.00 90.12 87 THR A CA 1
ATOM 678 C C . THR A 1 87 ? -8.163 7.052 -1.782 1.00 90.12 87 THR A C 1
ATOM 680 O O . THR A 1 87 ? -7.019 7.177 -1.346 1.00 90.12 87 THR A O 1
ATOM 683 N N . ASP A 1 88 ? -8.575 7.628 -2.916 1.00 90.31 88 ASP A N 1
ATOM 684 C CA . ASP A 1 88 ? -7.757 8.515 -3.753 1.00 90.31 88 ASP A CA 1
ATOM 685 C C . ASP A 1 88 ? -6.417 7.903 -4.203 1.00 90.31 88 ASP A C 1
ATOM 687 O O . ASP A 1 88 ? -5.449 8.617 -4.490 1.00 90.31 88 ASP A O 1
ATOM 691 N N . MET A 1 89 ? -6.369 6.569 -4.300 1.00 89.62 89 MET A N 1
ATOM 692 C CA . MET A 1 89 ? -5.177 5.844 -4.729 1.00 89.62 89 MET A CA 1
ATOM 693 C C . MET A 1 89 ? -4.915 6.063 -6.215 1.00 89.62 89 MET A C 1
ATOM 695 O O . MET A 1 89 ? -5.835 6.184 -7.029 1.00 89.62 89 MET A O 1
ATOM 699 N N . LYS A 1 90 ? -3.632 6.136 -6.562 1.00 90.38 90 LYS A N 1
ATOM 700 C CA . LYS A 1 90 ? -3.169 6.402 -7.919 1.00 90.38 90 LYS A CA 1
ATOM 701 C C . LYS A 1 90 ? -1.895 5.614 -8.190 1.00 90.38 90 LYS A C 1
ATOM 703 O O . LYS A 1 90 ? -1.015 5.542 -7.331 1.00 90.38 90 LYS A O 1
ATOM 708 N N . PHE A 1 91 ? -1.799 5.078 -9.399 1.00 88.56 91 PHE A N 1
ATOM 709 C CA . PHE A 1 91 ? -0.746 4.160 -9.809 1.00 88.56 91 PHE A CA 1
ATOM 710 C C . PHE A 1 91 ? -0.123 4.652 -11.101 1.00 88.56 91 PHE A C 1
ATOM 7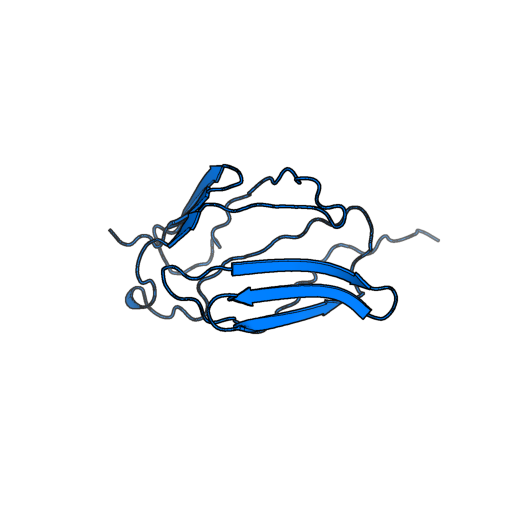12 O O . PHE A 1 91 ? -0.833 5.019 -12.038 1.00 88.56 91 PHE A O 1
ATOM 719 N N . TRP A 1 92 ? 1.204 4.672 -11.136 1.00 89.50 92 TRP A N 1
ATOM 720 C CA . TRP A 1 92 ? 1.958 5.133 -12.290 1.00 89.50 92 TRP A CA 1
ATOM 721 C C . TRP A 1 92 ? 3.199 4.289 -12.492 1.00 89.50 92 TRP A C 1
ATOM 723 O O . TRP A 1 92 ? 3.797 3.803 -11.529 1.0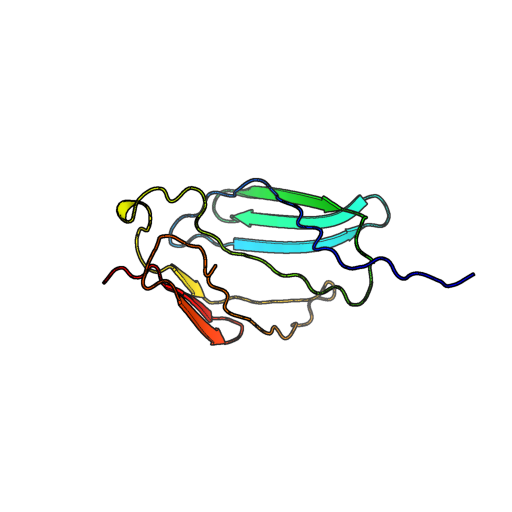0 89.50 92 TRP A O 1
ATOM 733 N N . ASP A 1 93 ? 3.603 4.167 -13.748 1.00 87.56 93 ASP A N 1
ATOM 734 C CA . ASP A 1 93 ? 4.889 3.597 -14.097 1.00 87.56 93 ASP A CA 1
ATOM 735 C C . ASP A 1 93 ? 6.028 4.610 -13.878 1.00 87.56 93 ASP A C 1
ATOM 737 O O . ASP A 1 93 ? 5.831 5.768 -13.493 1.00 87.56 93 ASP A O 1
ATOM 741 N N . TYR A 1 94 ? 7.260 4.177 -14.144 1.00 80.94 94 TYR A N 1
ATOM 742 C CA . TYR A 1 94 ? 8.435 5.042 -14.035 1.00 80.94 94 TYR A CA 1
ATOM 743 C C . TYR A 1 94 ? 8.410 6.234 -15.017 1.00 80.94 94 TYR A C 1
ATOM 745 O O . TYR A 1 94 ? 9.059 7.252 -14.773 1.00 80.94 94 TYR A O 1
ATOM 753 N N . GLY A 1 95 ? 7.675 6.120 -16.127 1.00 87.19 95 GLY A N 1
ATOM 754 C CA . GLY A 1 95 ? 7.458 7.191 -17.101 1.00 87.19 95 GLY A CA 1
ATOM 755 C C . GLY A 1 95 ? 6.427 8.232 -16.654 1.00 87.19 95 GLY A C 1
ATOM 756 O O . GLY A 1 95 ? 6.357 9.299 -17.263 1.00 87.19 95 GLY A O 1
ATOM 757 N N . GLY A 1 96 ? 5.684 7.962 -15.578 1.00 87.75 96 GLY A N 1
ATOM 758 C CA . GLY A 1 96 ? 4.592 8.803 -15.092 1.00 87.75 96 GLY A CA 1
ATOM 759 C C . GLY A 1 96 ? 3.259 8.532 -15.788 1.00 87.75 96 GLY A C 1
ATOM 760 O O . GLY A 1 96 ? 2.311 9.293 -15.585 1.00 87.75 96 GLY A O 1
ATOM 761 N N . GLU A 1 97 ? 3.167 7.469 -16.587 1.00 92.25 97 GLU A N 1
ATOM 762 C CA . GLU A 1 97 ? 1.919 7.063 -17.223 1.00 92.25 97 GLU A CA 1
ATOM 763 C C . GLU A 1 97 ? 1.056 6.281 -16.224 1.00 92.25 97 GLU A C 1
ATOM 765 O O . GLU A 1 97 ? 1.595 5.475 -15.458 1.00 92.25 97 GLU A O 1
ATOM 770 N N . PRO A 1 98 ? -0.270 6.509 -16.186 1.00 90.38 98 PRO A N 1
ATOM 771 C CA . PRO A 1 98 ? -1.165 5.748 -15.324 1.00 90.38 98 PRO A CA 1
ATOM 772 C C . PRO A 1 98 ? -1.103 4.249 -15.620 1.00 90.38 98 PRO A C 1
ATOM 774 O O . PRO A 1 98 ? -1.086 3.838 -16.781 1.00 90.38 98 PRO A O 1
ATOM 777 N N . VAL A 1 99 ? -1.119 3.442 -14.563 1.00 86.69 99 VAL A N 1
ATOM 778 C CA . VAL A 1 99 ? -1.180 1.979 -14.649 1.00 86.69 99 VAL A CA 1
ATOM 779 C C . VAL A 1 99 ? -2.554 1.517 -14.181 1.00 86.69 99 VAL A C 1
ATOM 781 O O . VAL A 1 99 ? -3.037 1.975 -13.148 1.00 86.69 99 VAL A O 1
ATOM 784 N N . ASP A 1 100 ? -3.168 0.626 -14.957 1.00 84.44 100 ASP A N 1
ATOM 785 C CA . ASP A 1 100 ? -4.409 -0.060 -14.592 1.00 84.44 100 ASP A CA 1
ATOM 786 C C . ASP A 1 100 ? -4.108 -1.158 -13.566 1.00 84.44 100 ASP A C 1
ATOM 788 O O . ASP A 1 100 ? -3.139 -1.906 -13.734 1.00 84.44 100 ASP A O 1
ATOM 792 N N . ILE A 1 101 ? -4.903 -1.236 -12.501 1.00 83.19 101 ILE A N 1
ATOM 793 C CA . ILE A 1 101 ? -4.669 -2.153 -11.381 1.00 83.19 101 ILE A CA 1
ATOM 794 C C . ILE A 1 101 ? -5.889 -3.031 -11.179 1.00 83.19 101 ILE A C 1
ATOM 796 O O . ILE A 1 101 ? -7.009 -2.548 -11.064 1.00 83.19 101 ILE A O 1
ATOM 800 N N . GLN A 1 102 ? -5.647 -4.330 -11.038 1.00 81.88 102 GLN A N 1
ATOM 801 C CA . GLN A 1 102 ? -6.657 -5.269 -10.592 1.00 81.88 102 GLN A CA 1
ATOM 802 C C . GLN A 1 102 ? -6.409 -5.619 -9.126 1.00 81.88 102 GLN A C 1
ATOM 804 O O . GLN A 1 102 ? -5.327 -6.073 -8.762 1.00 81.88 102 GLN A O 1
ATOM 809 N N . TRP A 1 103 ? -7.425 -5.417 -8.294 1.00 81.94 103 TRP A N 1
ATOM 810 C CA . TRP A 1 103 ? -7.415 -5.853 -6.904 1.00 81.94 103 TRP A CA 1
ATOM 811 C C . TRP A 1 103 ? -8.051 -7.234 -6.773 1.00 81.94 103 TRP A C 1
ATOM 813 O O . TRP A 1 103 ? -9.116 -7.489 -7.341 1.00 81.94 103 TRP A O 1
ATOM 823 N N . GLU A 1 104 ? -7.436 -8.094 -5.967 1.00 82.31 104 GLU A N 1
ATOM 824 C CA . GLU A 1 104 ? -8.024 -9.347 -5.506 1.00 82.31 104 GLU A CA 1
ATOM 825 C C . GLU A 1 104 ? -8.128 -9.303 -3.981 1.00 82.31 104 GLU A C 1
ATOM 827 O O . GLU A 1 104 ? -7.141 -9.099 -3.278 1.00 82.31 104 GLU A O 1
ATOM 832 N N . GLY A 1 105 ? -9.351 -9.425 -3.466 1.00 81.69 105 GLY A N 1
ATOM 833 C CA . GLY A 1 105 ? -9.580 -9.479 -2.029 1.00 81.69 105 GLY A CA 1
ATOM 834 C C . GLY A 1 105 ? -9.207 -10.851 -1.481 1.00 81.69 105 GLY A C 1
ATOM 835 O O . GLY A 1 105 ? -9.703 -11.863 -1.975 1.00 81.69 105 GLY A O 1
ATOM 836 N N . TYR A 1 106 ? -8.383 -10.885 -0.436 1.00 83.25 106 TYR A N 1
ATOM 837 C CA . TYR A 1 106 ? -8.013 -12.114 0.256 1.00 83.25 106 TYR A CA 1
ATOM 838 C C . TYR A 1 106 ? -8.240 -11.978 1.761 1.00 83.25 106 TYR A C 1
ATOM 840 O O . TYR A 1 106 ? -7.792 -11.026 2.397 1.00 83.25 106 TYR A O 1
ATOM 848 N N . VAL A 1 107 ? -8.924 -12.965 2.334 1.00 82.06 107 VAL A N 1
ATOM 849 C CA . VAL A 1 107 ? -9.039 -13.154 3.780 1.00 82.06 107 VAL A CA 1
ATOM 850 C C . VAL A 1 107 ? -8.426 -14.506 4.087 1.00 82.06 107 VAL A C 1
ATOM 852 O O . VAL A 1 107 ? -8.857 -15.516 3.530 1.00 82.06 107 VAL A O 1
ATOM 855 N N . ASN A 1 108 ? -7.431 -14.534 4.976 1.00 81.12 108 ASN A N 1
ATOM 856 C CA . ASN A 1 108 ? -6.817 -15.786 5.398 1.00 81.12 108 ASN A CA 1
ATOM 857 C C . ASN A 1 108 ? -7.897 -16.716 5.993 1.00 81.12 108 ASN A C 1
ATOM 859 O O . ASN A 1 108 ? -8.467 -16.366 7.028 1.00 81.12 108 ASN A O 1
ATOM 863 N N . PRO A 1 109 ? -8.172 -17.889 5.391 1.00 80.81 109 PRO A N 1
ATOM 864 C CA . PRO A 1 109 ? -9.235 -18.779 5.854 1.00 80.81 109 PRO A CA 1
ATOM 865 C C . PRO A 1 109 ? -8.964 -19.380 7.241 1.00 80.81 109 PRO A C 1
ATOM 867 O O . PRO A 1 109 ? -9.906 -19.816 7.900 1.00 80.81 109 PRO A O 1
ATOM 870 N N . ASP A 1 110 ? -7.708 -19.382 7.693 1.00 82.94 110 ASP A N 1
ATOM 871 C CA . ASP A 1 110 ? -7.293 -19.919 8.993 1.00 82.94 110 ASP A CA 1
ATOM 872 C C . ASP A 1 110 ? -7.321 -18.867 10.117 1.00 82.94 110 ASP A C 1
ATOM 874 O O . ASP A 1 110 ? -6.943 -19.149 11.257 1.00 82.94 110 ASP A O 1
ATOM 878 N N . THR A 1 111 ? -7.755 -17.638 9.819 1.00 79.88 111 THR A N 1
ATOM 879 C CA . THR A 1 111 ? -7.865 -16.572 10.818 1.00 79.88 111 THR A CA 1
ATOM 880 C C . THR A 1 111 ? -8.886 -16.924 11.913 1.00 79.88 111 THR A C 1
ATOM 882 O O . THR A 1 111 ? -9.974 -17.420 11.613 1.00 79.88 111 THR A O 1
ATOM 885 N N . PRO A 1 112 ? -8.595 -16.652 13.202 1.00 78.69 112 PRO A N 1
ATOM 886 C CA . PRO A 1 112 ? -9.550 -16.888 14.286 1.00 78.69 112 PRO A CA 1
ATOM 887 C C . PRO A 1 112 ? -10.693 -15.857 14.318 1.00 78.69 112 PRO A C 1
ATOM 889 O O . PRO A 1 112 ? -11.622 -15.993 15.116 1.00 78.69 112 PRO A O 1
ATOM 892 N N . PHE A 1 113 ? -10.621 -14.811 13.492 1.00 81.50 113 PHE A N 1
ATOM 893 C CA . PHE A 1 113 ? -11.584 -13.716 13.460 1.00 81.50 113 PHE A CA 1
ATOM 894 C C . PHE A 1 113 ? -12.715 -13.988 12.463 1.00 81.50 113 PHE A C 1
ATOM 896 O O . PHE A 1 113 ? -12.497 -14.474 11.358 1.00 81.50 113 PHE A O 1
ATOM 903 N N . SER A 1 114 ? -13.945 -13.640 12.835 1.00 83.69 114 SER A N 1
ATOM 904 C CA . SER A 1 114 ? -15.117 -13.749 11.961 1.00 83.69 114 SER A CA 1
ATOM 905 C C . SER A 1 114 ? -15.528 -12.390 11.401 1.00 83.69 114 SER A C 1
ATOM 907 O O . SER A 1 114 ? -15.373 -11.382 12.083 1.00 83.69 114 SER A O 1
ATOM 909 N N . GLY A 1 115 ? -16.137 -12.373 10.211 1.00 84.00 115 GLY A N 1
ATOM 910 C CA . GLY A 1 115 ? -16.670 -11.148 9.597 1.00 84.00 115 GLY A CA 1
ATOM 911 C C . GLY A 1 115 ? -15.619 -10.261 8.922 1.00 84.00 115 GLY A C 1
ATOM 912 O O . GLY A 1 115 ? -15.945 -9.147 8.522 1.00 84.00 115 GLY A O 1
ATOM 913 N N . LEU A 1 116 ? -14.382 -10.747 8.790 1.00 86.56 116 LEU A N 1
ATOM 914 C CA . LEU A 1 116 ? -13.374 -10.109 7.950 1.00 86.56 116 LEU A CA 1
ATOM 915 C C . LEU A 1 116 ? -13.793 -10.187 6.483 1.00 86.56 116 LEU A C 1
ATOM 917 O O . LEU A 1 116 ? -14.274 -11.228 6.032 1.00 86.56 116 LEU A O 1
ATOM 921 N N . ASP A 1 117 ? -13.586 -9.099 5.755 1.00 89.44 117 ASP A N 1
ATOM 922 C CA . ASP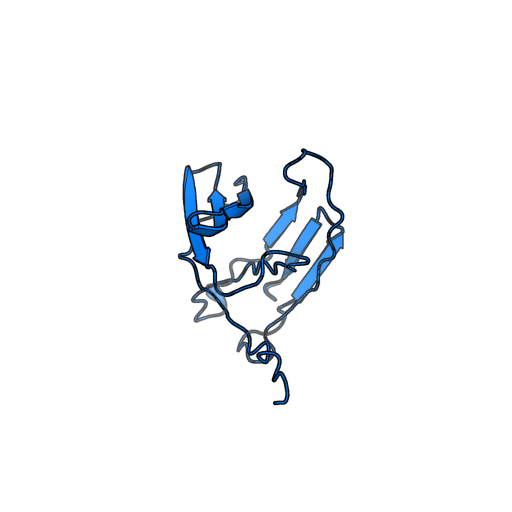 A 1 117 ? -13.891 -9.015 4.329 1.00 89.44 117 ASP A CA 1
ATOM 923 C C . ASP A 1 117 ? -13.017 -7.950 3.655 1.00 89.44 117 ASP A C 1
ATOM 925 O O . ASP A 1 117 ? -12.476 -7.058 4.315 1.00 89.44 117 ASP A O 1
ATOM 929 N N . VAL A 1 118 ? -12.898 -8.029 2.333 1.00 88.12 118 VAL A N 1
ATOM 930 C CA . VAL A 1 118 ? -12.211 -7.032 1.510 1.00 88.12 118 VAL A CA 1
ATOM 931 C C . VAL A 1 118 ? -13.170 -6.555 0.430 1.00 88.12 118 VAL A C 1
ATOM 933 O O . VAL A 1 118 ? -13.512 -7.287 -0.496 1.00 88.12 118 VAL A O 1
ATOM 936 N N . MET A 1 119 ? -13.581 -5.293 0.528 1.00 91.38 119 MET A N 1
ATOM 937 C CA . MET A 1 119 ? -14.491 -4.671 -0.426 1.00 91.38 119 MET A CA 1
ATOM 938 C C . MET A 1 119 ? -13.696 -3.857 -1.444 1.00 91.38 119 MET A C 1
ATOM 940 O O . MET A 1 119 ? -13.069 -2.854 -1.106 1.00 91.38 119 MET A O 1
ATOM 944 N N . VAL A 1 120 ? -13.754 -4.264 -2.710 1.00 90.69 120 VAL A N 1
ATOM 945 C CA . VAL A 1 120 ? 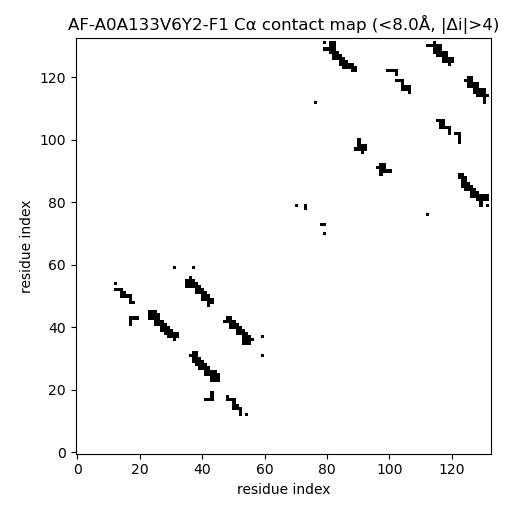-13.133 -3.540 -3.826 1.00 90.69 120 VAL A CA 1
ATOM 946 C C . VAL A 1 120 ? -14.205 -2.722 -4.542 1.00 90.69 120 VAL A C 1
ATOM 948 O O . VAL A 1 120 ? -15.081 -3.277 -5.205 1.00 90.69 120 VAL A O 1
ATOM 951 N N . TYR A 1 121 ? -14.138 -1.395 -4.425 1.00 91.31 121 TYR A N 1
ATOM 952 C CA . TYR A 1 121 ? -15.049 -0.484 -5.131 1.00 91.31 121 TYR A CA 1
ATOM 953 C C . TYR A 1 1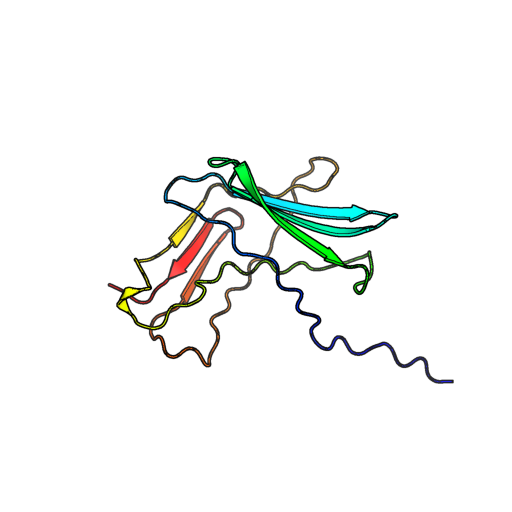21 ? -14.487 -0.032 -6.487 1.00 91.31 121 TYR A C 1
ATOM 955 O O . TYR A 1 121 ? -15.243 0.412 -7.352 1.00 91.31 121 TYR A O 1
ATOM 963 N N . GLY A 1 122 ? -13.171 -0.146 -6.671 1.00 89.00 122 GLY A N 1
ATOM 964 C CA . GLY A 1 122 ? -12.441 0.139 -7.904 1.00 89.00 122 GLY A CA 1
ATOM 965 C C . GLY A 1 122 ? -10.969 0.426 -7.615 1.00 89.00 122 GLY A C 1
ATOM 966 O O . GLY A 1 122 ? -10.542 0.387 -6.462 1.00 89.00 122 GLY A O 1
ATOM 967 N N . ASP A 1 123 ? -10.201 0.771 -8.645 1.00 87.94 123 ASP A N 1
ATOM 968 C CA . ASP A 1 123 ? -8.741 0.928 -8.561 1.00 87.94 123 ASP A CA 1
ATOM 969 C C . ASP A 1 123 ? -8.318 1.900 -7.456 1.00 87.94 123 ASP A C 1
ATOM 971 O O . ASP A 1 123 ? -7.339 1.668 -6.750 1.00 87.94 123 ASP A O 1
ATOM 975 N N . SER A 1 124 ? -9.086 2.977 -7.276 1.00 89.38 124 SER A N 1
ATOM 976 C CA . SER A 1 124 ? -8.788 4.041 -6.321 1.00 89.38 124 SER A CA 1
ATOM 977 C C . SER A 1 124 ? -9.457 3.876 -4.953 1.00 89.38 124 SER A C 1
ATOM 979 O O . SER A 1 124 ? -9.330 4.786 -4.132 1.00 89.38 124 SER A O 1
ATOM 981 N N . HIS A 1 125 ? -10.216 2.796 -4.716 1.00 91.62 125 HIS A N 1
ATOM 982 C CA . HIS A 1 125 ? -10.979 2.615 -3.479 1.00 91.62 125 HIS A CA 1
ATOM 983 C C . HIS A 1 125 ? -11.148 1.143 -3.072 1.00 91.62 125 HIS A C 1
ATOM 985 O O . HIS A 1 125 ? -11.879 0.380 -3.710 1.00 91.62 125 HIS A O 1
ATOM 991 N N . VAL A 1 126 ? -10.528 0.790 -1.944 1.00 90.31 126 VAL A N 1
ATOM 992 C CA . VAL A 1 126 ? -10.647 -0.516 -1.283 1.00 90.31 126 VAL A CA 1
ATOM 993 C C . VAL A 1 126 ? -10.927 -0.303 0.202 1.00 90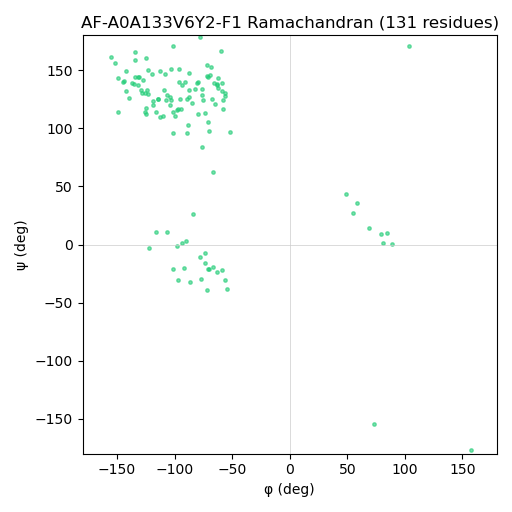.31 126 VAL A C 1
ATOM 995 O O . VAL A 1 126 ? -10.402 0.627 0.816 1.00 90.31 126 VAL A O 1
ATOM 998 N N . GLU A 1 127 ? -11.745 -1.169 0.785 1.00 89.25 127 GLU A N 1
ATOM 999 C CA . GLU A 1 127 ? -12.076 -1.158 2.205 1.00 89.25 127 GLU A CA 1
ATOM 1000 C C . GLU A 1 127 ? -11.795 -2.524 2.834 1.00 89.25 127 GLU A C 1
ATOM 1002 O O . GLU A 1 127 ? -12.223 -3.559 2.324 1.00 89.25 127 GLU A O 1
ATOM 1007 N N . LEU A 1 128 ? -11.086 -2.511 3.962 1.00 87.81 128 LEU A N 1
ATOM 1008 C CA . LEU A 1 128 ? -10.826 -3.688 4.783 1.00 87.81 128 LEU A CA 1
ATOM 1009 C C . LEU A 1 128 ? -11.838 -3.726 5.922 1.00 87.81 128 LEU A C 1
ATOM 1011 O O . LEU A 1 128 ? -11.861 -2.829 6.773 1.00 87.81 128 LEU A O 1
ATOM 1015 N N . LYS A 1 129 ? -12.667 -4.768 5.932 1.00 86.94 129 LYS A N 1
ATOM 1016 C CA . LYS A 1 129 ? -13.667 -5.007 6.966 1.00 86.94 129 LYS A CA 1
ATOM 1017 C C . LYS A 1 129 ? -13.065 -5.788 8.117 1.00 86.94 129 LYS A C 1
ATOM 1019 O O . LYS A 1 129 ? -12.417 -6.815 7.930 1.00 86.94 129 LYS A O 1
ATOM 1024 N N . THR A 1 130 ? -13.336 -5.310 9.323 1.00 82.50 130 THR A N 1
ATOM 1025 C CA . THR A 1 130 ? -12.856 -5.932 10.566 1.00 82.50 130 THR A CA 1
ATOM 1026 C C . THR A 1 130 ? -13.886 -6.829 11.244 1.00 82.50 130 THR A C 1
ATOM 1028 O O . THR A 1 130 ? -13.598 -7.419 12.284 1.00 82.50 130 THR A O 1
ATOM 1031 N N . GLY A 1 131 ? -15.089 -6.937 10.674 1.00 75.00 131 GLY A N 1
ATOM 1032 C CA . GLY A 1 131 ? -16.184 -7.729 11.239 1.00 75.00 131 GLY A CA 1
ATOM 1033 C C . GLY A 1 131 ? -16.775 -7.156 12.528 1.00 75.00 131 GLY A C 1
ATOM 1034 O O . GLY A 1 131 ? -17.489 -7.862 13.241 1.00 75.00 131 GLY A O 1
ATOM 1035 N N . ARG A 1 132 ? -16.466 -5.893 12.848 1.00 69.94 132 ARG A N 1
ATOM 1036 C CA . ARG A 1 132 ? -17.003 -5.153 13.992 1.00 69.94 132 ARG A CA 1
ATOM 1037 C C . ARG A 1 132 ? -18.097 -4.196 13.510 1.00 69.94 132 ARG A C 1
ATOM 1039 O O . ARG A 1 132 ? -17.792 -3.257 12.782 1.00 69.94 132 ARG A O 1
ATOM 1046 N N . ASP A 1 133 ? -19.336 -4.456 13.928 1.00 56.69 133 ASP A N 1
ATOM 1047 C CA . ASP A 1 133 ? -20.480 -3.536 13.788 1.00 56.69 133 ASP A CA 1
ATOM 1048 C C . ASP A 1 133 ? -20.386 -2.340 14.755 1.00 56.69 133 ASP A C 1
ATOM 1050 O O . ASP A 1 133 ? -19.952 -2.541 15.919 1.00 56.69 133 ASP A O 1
#

pLDDT: mean 78.24, std 14.41, range [35.16, 94.94]

Nearest PDB structures (foldseek):
  3trs-assembly2_D  TM=4.954E-01  e=7.670E-03  Aspergillus niger var. macrosporus
  6hls-assembly1_I  TM=4.240E-01  e=5.847E+00  Saccharomyces cerevisiae S288C
  6oig-assembly1_o  TM=2.801E-01  e=6.191E+00  Saccharomyces cerevisiae

Organism: NCBI:txid1698274

Secondary structure (DSSP, 8-state):
----PPP------PPPP----TT--EEEEEEEETTTEEEEEEEETTT--EEEEEE-SS-SSS----------S--SGGG--S-EEE-S---B-TTS-B----------TT-S-SSEEEEEEETTEEEEEES--

Foldseek 3Di:
DDPPDPPCPPPDDDKDDWDDDPPWDKDWDWDQDPVFGIKTKIDRPVVRDIIIDTDNPDDDPPDDDDDDDDDPPPPDLVSLPFKDKQAPDFAADPVRHGDADDDDKDDDPPDPAPQWTWDDPGPGIIMTGSRDD

Solvent-accessible surface area (backbone atoms only — not comparable to full-atom values): 9041 Å² total; per-residue (Å²): 131,83,83,76,73,80,75,85,67,83,82,80,80,86,60,65,86,61,87,84,60,96,90,60,47,74,46,78,47,80,46,81,35,95,88,58,26,38,38,39,35,42,33,29,69,71,79,70,48,61,28,68,43,70,46,65,86,65,77,95,65,94,71,84,80,87,82,85,89,73,88,79,88,64,87,51,79,79,66,55,87,49,65,47,78,48,66,86,50,84,52,59,49,97,90,65,46,78,52,90,64,86,86,80,72,80,71,72,86,84,53,94,70,64,63,60,47,56,48,78,81,49,79,35,29,41,35,42,40,52,48,65,132

Radius of gyration: 17.07 Å; Cα contacts (8 Å, |Δi|>4): 176; chains: 1; bounding box: 44×45×40 Å